Protein AF-A0A1F6D1Q0-F1 (afdb_monomer)

Mean predicted aligned error: 6.75 Å

Organism: NCBI:txid1798489

Radius of gyration: 17.3 Å; Cα contacts (8 Å, |Δi|>4): 153; chains: 1; bounding box: 40×42×52 Å

Sequence (134 aa):
MGRRIQLGALPPLPPEEEAGYQKGLATEDIFFEAAGRINRGHQKPLYLTWIDRASPIQDYFGGIDAVAHTDAGRLYIQIKSSEGESQKFLRKLRQGMYGNRPFLIITIHEGVDVEDVIDALLDGLDRLYRMVSQ

Secondary structure (DSSP, 8-state):
-PPP---PPPPPPPHHHHHHHHHHHHHHHHHHHHHHHHHHSTT--TTEEEEEEPPHHHHHHH---EEEEETTEEEEEEEESSHHHHHHHHHHHHTTTTTT--EEEEE--TT--HHHHHHHHHHHHHHHHHHH--

Nearest PDB structures (foldseek):
  4ceh-assembly1_A  TM=3.758E-01  e=4.575E-01  Bacillus subtilis subsp. subtilis str. 168
  8j7u-assembly1_A  TM=2.745E-01  e=5.191E+00  Homo sapiens
  8t4c-assembly2_B  TM=3.008E-01  e=9.373E+00  Campylobacter jejuni subsp. jejuni 81-176

Structure (mmCIF, N/CA/C/O backbone):
data_AF-A0A1F6D1Q0-F1
#
_entry.id   AF-A0A1F6D1Q0-F1
#
loop_
_atom_site.group_PDB
_atom_site.id
_atom_site.type_symbol
_atom_site.label_atom_id
_atom_site.label_alt_id
_atom_site.label_comp_id
_atom_site.label_asym_id
_atom_site.label_entity_id
_atom_site.label_seq_id
_atom_site.pdbx_PDB_ins_code
_atom_site.Cartn_x
_atom_site.Cartn_y
_atom_site.Cartn_z
_atom_site.o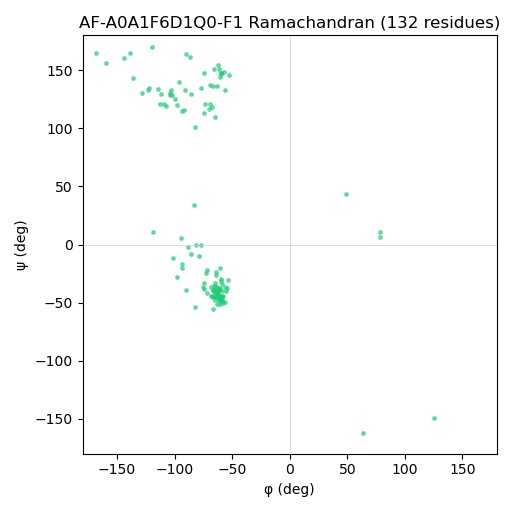ccupancy
_atom_site.B_iso_or_equiv
_atom_site.auth_seq_id
_atom_site.auth_comp_id
_atom_site.auth_asym_id
_atom_site.auth_atom_id
_atom_site.pdbx_PDB_model_num
ATOM 1 N N . MET A 1 1 ? -24.881 -26.234 -33.931 1.00 44.50 1 MET A N 1
ATOM 2 C CA . MET A 1 1 ? -23.453 -25.918 -34.166 1.00 44.50 1 MET A CA 1
ATOM 3 C C . MET A 1 1 ? -23.184 -24.503 -33.668 1.00 44.50 1 MET A C 1
ATOM 5 O O . MET A 1 1 ? -23.647 -23.561 -34.295 1.00 44.50 1 MET A O 1
ATOM 9 N N . GLY A 1 2 ? -22.536 -24.347 -32.510 1.00 46.69 2 GLY A N 1
ATOM 10 C CA . GLY A 1 2 ? -22.184 -23.030 -31.962 1.00 46.69 2 GLY A CA 1
ATOM 11 C C . GLY A 1 2 ? -20.855 -22.539 -32.537 1.00 46.69 2 GLY A C 1
ATOM 12 O O . GLY A 1 2 ? -19.881 -23.289 -32.540 1.00 46.69 2 GLY A O 1
ATOM 13 N N . ARG A 1 3 ? -20.808 -21.304 -33.049 1.00 44.03 3 ARG A N 1
ATOM 14 C CA . ARG A 1 3 ? -19.559 -20.669 -33.497 1.00 44.03 3 ARG A CA 1
ATOM 15 C C . ARG A 1 3 ? -18.701 -20.343 -32.270 1.00 44.03 3 ARG A C 1
ATOM 17 O O . ARG A 1 3 ? -19.105 -19.535 -31.441 1.00 44.03 3 ARG A O 1
ATOM 24 N N . ARG A 1 4 ? -17.522 -20.963 -32.160 1.00 47.75 4 ARG A N 1
ATOM 25 C CA . ARG A 1 4 ? -16.458 -20.520 -31.245 1.00 47.75 4 ARG A CA 1
ATOM 26 C C . ARG A 1 4 ? -15.933 -19.174 -31.750 1.00 47.75 4 ARG A C 1
ATOM 28 O O . ARG A 1 4 ? -15.424 -19.110 -32.864 1.00 47.75 4 ARG A O 1
ATOM 35 N N . ILE A 1 5 ? -16.058 -18.120 -30.946 1.00 52.69 5 ILE A N 1
ATOM 36 C CA . ILE A 1 5 ? -15.315 -16.875 -31.164 1.00 52.69 5 ILE A CA 1
ATOM 37 C C . ILE A 1 5 ? -13.876 -17.158 -30.737 1.00 52.69 5 ILE A C 1
ATOM 39 O O . ILE A 1 5 ? -13.611 -17.448 -29.572 1.00 52.69 5 ILE A O 1
ATOM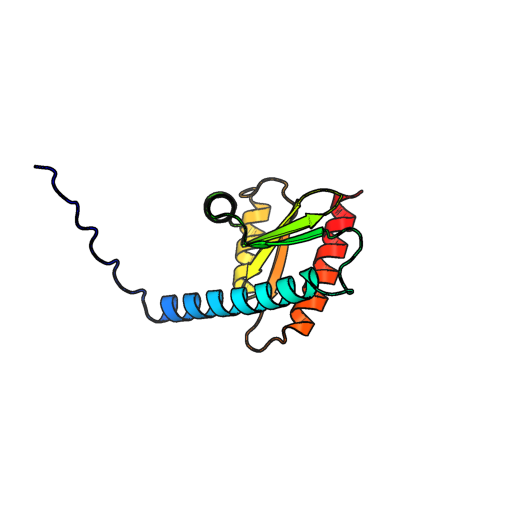 43 N N . GLN A 1 6 ? -12.964 -17.147 -31.702 1.00 51.81 6 GLN A N 1
ATOM 44 C CA . GLN A 1 6 ? -11.533 -17.249 -31.461 1.00 51.81 6 GLN A CA 1
ATOM 45 C C . GLN A 1 6 ? -11.058 -15.840 -31.095 1.00 51.81 6 GLN A C 1
ATOM 47 O O . GLN A 1 6 ? -10.968 -14.972 -31.960 1.00 51.81 6 GLN A O 1
ATOM 52 N N . LEU A 1 7 ? -10.859 -15.577 -29.801 1.00 51.88 7 LEU A N 1
ATOM 53 C CA . LEU A 1 7 ? -10.228 -14.338 -29.350 1.00 51.88 7 LEU A CA 1
ATOM 54 C C . LEU A 1 7 ? -8.782 -14.366 -29.861 1.00 51.88 7 LEU A C 1
ATOM 56 O O . LEU A 1 7 ? -7.998 -15.219 -29.445 1.00 51.88 7 LEU A O 1
ATOM 60 N N . GLY A 1 8 ? -8.466 -13.509 -30.834 1.00 54.50 8 GLY A N 1
ATOM 61 C CA . GLY A 1 8 ? -7.101 -13.342 -31.328 1.00 54.50 8 GLY A CA 1
ATOM 62 C C . GLY A 1 8 ? -6.179 -12.887 -30.198 1.00 54.50 8 GLY A C 1
ATOM 63 O O . GLY A 1 8 ? -6.619 -12.181 -29.290 1.00 54.50 8 GLY A O 1
ATOM 64 N N . ALA A 1 9 ? -4.915 -13.309 -30.240 1.00 63.03 9 ALA A N 1
ATOM 65 C CA . ALA A 1 9 ? -3.907 -12.815 -29.310 1.00 63.03 9 ALA A CA 1
ATOM 66 C C . ALA A 1 9 ? -3.830 -11.283 -29.410 1.00 63.03 9 ALA A C 1
ATOM 68 O O . ALA A 1 9 ? -3.809 -10.735 -30.516 1.00 63.03 9 ALA A O 1
ATOM 69 N N . LEU A 1 10 ? -3.822 -10.601 -28.263 1.00 66.56 10 LEU A N 1
ATOM 70 C CA . LEU A 1 10 ? -3.571 -9.163 -28.228 1.00 66.56 10 LEU A CA 1
ATOM 71 C C . LEU A 1 10 ? -2.167 -8.885 -28.797 1.00 66.56 10 LEU A C 1
ATOM 73 O O . LEU A 1 10 ? -1.265 -9.705 -28.593 1.00 66.56 10 LEU A O 1
ATOM 77 N N . PRO A 1 11 ? -1.971 -7.771 -29.525 1.00 72.88 11 PRO A N 1
ATOM 78 C CA . PRO A 1 11 ? -0.642 -7.383 -29.979 1.00 72.88 11 PRO A CA 1
ATOM 79 C C . PRO A 1 11 ? 0.289 -7.167 -28.771 1.00 72.88 11 PRO A C 1
ATOM 81 O O . PRO A 1 11 ? -0.190 -6.750 -27.711 1.00 72.88 11 PRO A O 1
ATOM 84 N N . PRO A 1 12 ? 1.599 -7.447 -28.907 1.00 75.06 12 PRO A N 1
ATOM 85 C CA . PRO A 1 12 ? 2.565 -7.145 -27.858 1.00 75.06 12 PRO A CA 1
ATOM 86 C C . PRO A 1 12 ? 2.605 -5.637 -27.591 1.00 75.06 12 PRO A C 1
ATOM 88 O O . PRO A 1 12 ? 2.345 -4.829 -28.488 1.00 75.06 12 PRO A O 1
ATOM 91 N N . LEU A 1 13 ? 2.932 -5.269 -26.354 1.00 72.69 13 LEU A N 1
ATOM 92 C CA . LEU A 1 13 ? 3.134 -3.873 -25.982 1.00 72.69 13 LEU A CA 1
ATOM 93 C C . LEU A 1 13 ? 4.373 -3.304 -26.702 1.00 72.69 13 LEU A C 1
ATOM 95 O O . LEU A 1 13 ? 5.311 -4.050 -26.991 1.00 72.69 13 LEU A O 1
ATOM 99 N N . PRO A 1 14 ? 4.407 -1.991 -26.990 1.00 82.69 14 PRO A N 1
ATOM 100 C CA . PRO A 1 14 ? 5.639 -1.306 -27.366 1.00 82.69 14 PRO A CA 1
ATOM 101 C C . PRO A 1 14 ? 6.755 -1.564 -26.335 1.00 82.69 14 PRO A C 1
ATOM 103 O O . PRO A 1 14 ? 6.454 -1.638 -25.142 1.00 82.69 14 PRO A O 1
ATOM 106 N N . PRO A 1 15 ? 8.037 -1.653 -26.737 1.00 73.62 15 PRO A N 1
ATOM 107 C CA . PRO A 1 15 ? 9.137 -1.973 -25.821 1.00 73.62 15 PRO A CA 1
ATOM 108 C C . PRO A 1 15 ? 9.227 -1.056 -24.592 1.00 73.62 15 PRO A C 1
ATOM 110 O O . PRO A 1 15 ? 9.517 -1.522 -23.491 1.00 73.62 15 PRO A O 1
ATOM 113 N N . GLU A 1 16 ? 8.951 0.243 -24.747 1.00 73.56 16 GLU A N 1
ATOM 114 C CA . GLU A 1 16 ? 8.898 1.186 -23.625 1.00 73.56 16 GLU A CA 1
ATOM 115 C C . GLU A 1 16 ? 7.748 0.912 -22.641 1.00 73.56 16 GLU A C 1
ATOM 117 O O . GLU A 1 16 ? 7.913 1.080 -21.431 1.00 73.56 16 GLU A O 1
ATOM 122 N N . GLU A 1 17 ? 6.597 0.461 -23.141 1.00 75.38 17 GLU A N 1
ATOM 123 C CA . GLU A 1 17 ? 5.441 0.096 -22.319 1.00 75.38 17 GLU A CA 1
ATOM 124 C C . GLU A 1 17 ? 5.667 -1.253 -21.636 1.00 75.38 17 GLU A C 1
ATOM 126 O O . GLU A 1 17 ? 5.317 -1.418 -20.469 1.00 75.38 17 GLU A O 1
ATOM 131 N N . GLU A 1 18 ? 6.321 -2.190 -22.321 1.00 77.38 18 GLU A N 1
ATOM 132 C CA . GLU A 1 18 ? 6.716 -3.477 -21.758 1.00 77.38 18 GLU A CA 1
ATOM 133 C C . GLU A 1 18 ? 7.737 -3.300 -20.626 1.00 77.38 18 GLU A C 1
ATOM 135 O O . GLU A 1 18 ? 7.559 -3.866 -19.549 1.00 77.38 18 GLU A O 1
ATOM 140 N N . ALA A 1 19 ? 8.749 -2.444 -20.801 1.00 75.69 19 ALA A N 1
ATOM 141 C CA . ALA A 1 19 ? 9.711 -2.126 -19.744 1.00 75.69 19 ALA A CA 1
ATOM 142 C C . ALA A 1 19 ? 9.041 -1.467 -18.524 1.00 75.69 19 ALA A C 1
ATOM 144 O O . ALA A 1 19 ? 9.332 -1.827 -17.381 1.00 75.69 19 ALA A O 1
ATOM 145 N N . GLY A 1 20 ? 8.114 -0.530 -18.755 1.00 74.94 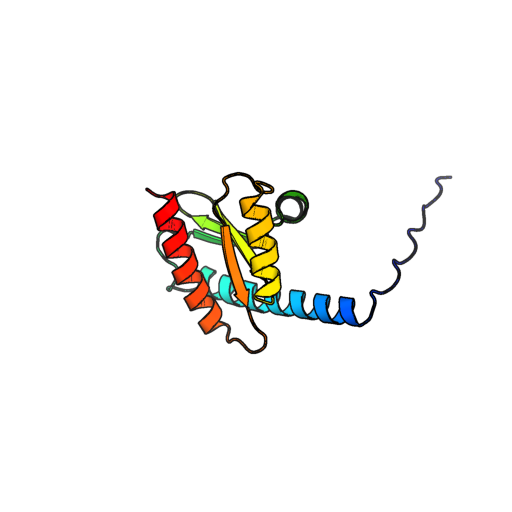20 GLY A N 1
ATOM 146 C CA . GLY A 1 20 ? 7.322 0.086 -17.688 1.00 74.94 20 GLY A CA 1
ATOM 147 C C . GLY A 1 20 ? 6.434 -0.924 -16.956 1.00 74.94 20 GLY A C 1
ATOM 148 O O . GLY A 1 20 ? 6.359 -0.906 -15.728 1.00 74.94 20 GLY A O 1
ATOM 149 N N . TYR A 1 21 ? 5.813 -1.843 -17.696 1.00 76.69 21 TYR A N 1
ATOM 150 C CA . TYR A 1 21 ? 4.976 -2.905 -17.145 1.00 76.69 21 TYR A CA 1
ATOM 151 C C . TYR A 1 21 ? 5.777 -3.884 -16.278 1.00 76.69 21 TYR A C 1
ATOM 153 O O . TYR A 1 21 ? 5.394 -4.146 -15.139 1.00 76.69 21 TYR A O 1
ATOM 161 N N . GLN A 1 22 ? 6.924 -4.364 -16.769 1.00 81.31 22 GLN A N 1
ATOM 162 C CA . GLN A 1 22 ? 7.807 -5.253 -16.006 1.00 81.31 22 GLN A CA 1
ATOM 163 C C . GLN A 1 22 ? 8.329 -4.579 -14.733 1.00 81.31 22 GLN A C 1
ATOM 165 O O . GLN A 1 22 ? 8.381 -5.202 -13.673 1.00 81.31 22 GLN A O 1
ATOM 170 N N . LYS A 1 23 ? 8.651 -3.282 -14.809 1.00 82.06 23 LYS A N 1
ATOM 171 C CA . LYS A 1 23 ? 9.027 -2.496 -13.631 1.00 82.06 23 LYS A CA 1
ATOM 172 C C . LYS A 1 23 ? 7.894 -2.429 -12.606 1.00 82.06 23 LYS A C 1
ATOM 174 O O . LYS A 1 23 ? 8.147 -2.617 -11.421 1.00 82.06 23 LYS A O 1
ATOM 179 N N . GLY A 1 24 ? 6.659 -2.199 -13.054 1.00 82.75 24 GLY A N 1
ATOM 180 C CA . GLY A 1 24 ? 5.477 -2.200 -12.189 1.00 82.75 24 GLY A CA 1
ATOM 181 C C . GLY A 1 24 ? 5.279 -3.531 -11.461 1.00 82.75 24 GLY A C 1
ATOM 182 O O . GLY A 1 24 ? 5.085 -3.532 -10.248 1.00 82.75 24 GLY A O 1
ATOM 183 N N . LEU A 1 25 ? 5.414 -4.655 -12.173 1.00 86.19 25 LEU A N 1
ATOM 184 C CA . LEU A 1 25 ? 5.326 -5.990 -11.572 1.00 86.19 25 LEU A CA 1
ATOM 185 C C . LEU A 1 25 ? 6.400 -6.214 -10.502 1.00 86.19 25 LEU A C 1
ATOM 187 O O . LEU A 1 25 ? 6.071 -6.608 -9.388 1.00 86.19 25 LEU A O 1
ATOM 191 N N . ALA A 1 26 ? 7.661 -5.889 -10.797 1.00 88.44 26 ALA A N 1
ATOM 192 C CA . ALA A 1 26 ? 8.749 -6.029 -9.828 1.00 88.44 26 ALA A CA 1
ATOM 193 C C . ALA A 1 26 ? 8.536 -5.155 -8.575 1.00 88.44 26 ALA A C 1
ATOM 195 O O . ALA A 1 26 ? 8.807 -5.585 -7.455 1.00 88.44 26 ALA A O 1
ATOM 196 N N . THR A 1 27 ? 8.016 -3.935 -8.749 1.00 92.19 27 THR A N 1
ATOM 197 C CA . THR A 1 27 ? 7.633 -3.045 -7.642 1.00 92.19 27 THR A CA 1
ATOM 198 C C . THR A 1 27 ? 6.525 -3.663 -6.778 1.00 92.19 27 THR A C 1
ATOM 200 O O . THR A 1 27 ? 6.623 -3.628 -5.550 1.00 92.19 27 THR A O 1
ATOM 203 N N . GLU A 1 28 ? 5.490 -4.247 -7.385 1.00 92.38 28 GLU A N 1
ATOM 204 C CA . GLU A 1 28 ? 4.421 -4.930 -6.644 1.00 92.38 28 GLU A CA 1
ATOM 205 C C . GLU A 1 28 ? 4.926 -6.181 -5.914 1.00 92.38 28 GLU A C 1
ATOM 207 O O . GLU A 1 28 ? 4.537 -6.410 -4.769 1.00 92.38 28 GLU A O 1
ATOM 212 N N . ASP A 1 29 ? 5.813 -6.962 -6.527 1.00 94.38 29 ASP A N 1
ATOM 213 C CA . ASP A 1 29 ? 6.373 -8.170 -5.914 1.00 94.38 29 ASP A CA 1
ATOM 214 C C . ASP A 1 29 ? 7.154 -7.845 -4.632 1.00 94.38 29 ASP A C 1
ATOM 216 O O . ASP A 1 29 ? 6.909 -8.464 -3.593 1.00 94.38 29 ASP A O 1
ATOM 220 N N . ILE A 1 30 ? 8.016 -6.820 -4.664 1.00 95.25 30 ILE A N 1
ATOM 221 C CA . ILE A 1 30 ? 8.753 -6.348 -3.476 1.00 95.25 30 ILE A CA 1
ATOM 222 C C . ILE A 1 30 ? 7.776 -5.899 -2.382 1.00 95.25 30 ILE A C 1
ATOM 224 O O . ILE A 1 30 ? 7.936 -6.250 -1.209 1.00 95.25 30 ILE A O 1
ATOM 228 N N . PHE A 1 31 ? 6.730 -5.154 -2.753 1.00 96.94 31 PHE A N 1
ATOM 229 C CA . PHE A 1 31 ? 5.706 -4.725 -1.803 1.00 96.94 31 PHE A CA 1
ATOM 230 C C . PHE A 1 31 ? 5.003 -5.916 -1.140 1.00 96.94 31 PHE A C 1
ATOM 232 O O . PHE A 1 31 ? 4.845 -5.948 0.082 1.00 96.94 31 PHE A O 1
ATOM 239 N N . PHE A 1 32 ? 4.559 -6.902 -1.923 1.00 96.75 32 PHE A N 1
ATOM 240 C CA . PHE A 1 32 ? 3.837 -8.051 -1.378 1.00 96.75 32 PHE A CA 1
ATOM 241 C C . PHE A 1 32 ? 4.747 -9.007 -0.607 1.00 96.75 32 PHE A C 1
ATOM 243 O O . PHE A 1 32 ? 4.275 -9.679 0.317 1.00 96.75 32 PHE A O 1
ATOM 250 N N . GLU A 1 33 ? 6.047 -9.023 -0.896 1.00 96.44 33 GLU A N 1
ATOM 251 C CA . GLU A 1 33 ? 7.028 -9.667 -0.031 1.00 96.44 33 GLU A CA 1
ATOM 252 C C . GLU A 1 33 ? 7.086 -8.984 1.345 1.00 96.44 33 GLU A C 1
ATOM 254 O O . GLU A 1 33 ? 6.918 -9.664 2.366 1.00 96.44 33 GLU A O 1
ATOM 259 N N . ALA A 1 34 ? 7.239 -7.654 1.383 1.00 96.38 34 ALA A N 1
ATOM 260 C CA . ALA A 1 34 ? 7.232 -6.859 2.615 1.00 96.38 34 ALA A CA 1
ATOM 261 C C . ALA A 1 34 ? 5.938 -7.070 3.421 1.00 96.38 34 ALA A C 1
ATOM 263 O O . ALA A 1 34 ? 5.974 -7.422 4.604 1.00 96.38 34 ALA A O 1
ATOM 264 N N . ALA A 1 35 ? 4.779 -6.962 2.766 1.00 96.75 35 ALA A N 1
ATOM 265 C CA . ALA A 1 35 ? 3.474 -7.211 3.376 1.00 96.75 35 ALA A CA 1
ATOM 266 C C . ALA A 1 35 ? 3.363 -8.644 3.928 1.00 96.75 35 ALA A C 1
ATOM 268 O O . ALA A 1 35 ? 2.851 -8.865 5.028 1.00 96.75 35 ALA A O 1
ATOM 269 N N . GLY A 1 36 ? 3.894 -9.631 3.201 1.00 97.00 36 GLY A N 1
ATOM 270 C CA . GLY A 1 36 ? 3.965 -11.020 3.641 1.00 97.00 36 GLY A CA 1
ATOM 271 C C . GLY A 1 36 ? 4.821 -11.213 4.896 1.00 97.00 36 GLY A C 1
ATOM 272 O O . GLY A 1 36 ? 4.435 -11.987 5.778 1.00 97.00 36 GLY A O 1
ATOM 273 N N . ARG A 1 37 ? 5.957 -10.510 5.006 1.00 96.12 37 ARG A N 1
ATOM 274 C CA . ARG A 1 37 ? 6.804 -10.515 6.212 1.00 96.12 37 ARG A CA 1
ATOM 275 C C . ARG A 1 37 ? 6.080 -9.873 7.398 1.00 96.12 37 ARG A C 1
ATOM 277 O O . ARG A 1 37 ? 6.030 -10.496 8.455 1.00 96.12 37 ARG A O 1
ATOM 284 N N . ILE A 1 38 ? 5.419 -8.727 7.209 1.00 95.94 38 ILE A N 1
ATOM 285 C CA . ILE A 1 38 ? 4.600 -8.072 8.249 1.00 95.94 38 ILE A CA 1
ATOM 286 C C . ILE A 1 38 ? 3.474 -8.993 8.732 1.00 95.94 38 ILE A C 1
ATOM 288 O O . ILE A 1 38 ? 3.293 -9.175 9.933 1.00 95.94 38 ILE A O 1
ATOM 292 N N . ASN A 1 39 ? 2.737 -9.620 7.810 1.00 95.81 39 ASN A N 1
ATOM 293 C CA . ASN A 1 39 ? 1.612 -10.496 8.146 1.00 95.81 39 ASN A CA 1
ATOM 294 C C . ASN A 1 39 ? 2.016 -11.679 9.040 1.00 95.81 39 ASN A C 1
ATOM 296 O O . ASN A 1 39 ? 1.220 -12.107 9.879 1.00 95.81 39 ASN A O 1
ATOM 300 N N . ARG A 1 40 ? 3.234 -12.208 8.853 1.00 94.38 40 ARG A N 1
ATOM 301 C CA . ARG A 1 40 ? 3.779 -13.350 9.608 1.00 94.38 40 ARG A CA 1
ATOM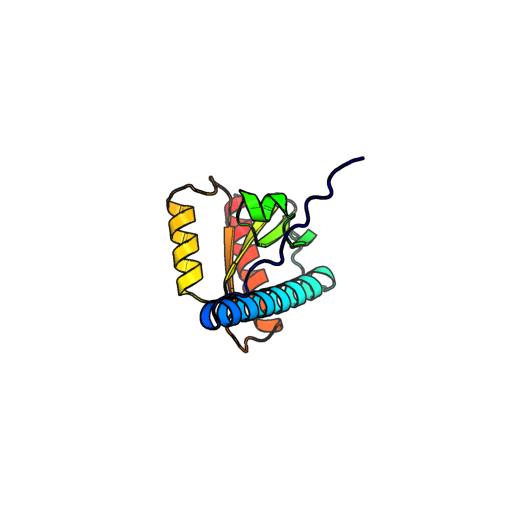 302 C C . ARG A 1 40 ? 4.615 -12.943 10.827 1.00 94.38 40 ARG A C 1
ATOM 304 O O . ARG A 1 40 ? 4.855 -13.784 11.687 1.00 94.38 40 ARG A O 1
ATOM 311 N N . GLY A 1 41 ? 5.105 -11.708 10.870 1.00 85.81 41 GLY A N 1
ATOM 312 C CA . GLY A 1 41 ? 6.082 -11.237 11.847 1.00 85.81 41 GLY A CA 1
ATOM 313 C C . GLY A 1 41 ? 5.473 -10.649 13.121 1.00 85.81 41 GLY A C 1
ATOM 314 O O . GLY A 1 41 ? 4.306 -10.267 13.177 1.00 85.81 41 GLY A O 1
ATOM 315 N N . HIS A 1 42 ? 6.308 -10.522 14.156 1.00 67.31 42 HIS A N 1
ATOM 316 C CA . HIS A 1 42 ? 5.947 -9.883 15.429 1.00 67.31 42 HIS A CA 1
ATOM 317 C C . HIS A 1 42 ? 5.963 -8.345 15.378 1.00 67.31 42 HIS A C 1
ATOM 319 O O . HIS A 1 42 ? 5.495 -7.705 16.313 1.00 67.31 42 HIS A O 1
ATOM 325 N N . GLN A 1 43 ? 6.484 -7.747 14.301 1.00 74.38 43 GLN A N 1
ATOM 326 C CA . GLN A 1 43 ? 6.550 -6.291 14.108 1.00 74.38 43 GLN A CA 1
ATOM 327 C C . GLN A 1 43 ? 5.205 -5.665 13.705 1.00 74.38 43 GLN A C 1
ATOM 329 O O . GLN A 1 43 ? 5.117 -4.453 13.526 1.00 74.38 43 GLN A O 1
ATOM 334 N N . LYS A 1 44 ? 4.147 -6.470 13.558 1.00 89.06 44 LYS A N 1
ATOM 335 C CA . LYS A 1 44 ? 2.819 -5.991 13.182 1.00 89.06 44 LYS A CA 1
ATOM 336 C C . LYS A 1 44 ? 2.193 -5.167 14.323 1.00 89.06 44 LYS A C 1
ATOM 338 O O . LYS A 1 44 ? 2.002 -5.713 15.413 1.00 89.06 44 LYS A O 1
ATOM 343 N N . PRO A 1 45 ? 1.835 -3.890 14.094 1.00 92.75 45 PRO A N 1
ATOM 344 C CA . PRO A 1 45 ? 1.127 -3.082 15.082 1.00 92.75 45 PRO A CA 1
ATOM 345 C C . PRO A 1 45 ? -0.189 -3.734 15.517 1.00 92.75 45 PRO A C 1
ATOM 347 O O . PRO A 1 45 ? -0.851 -4.382 14.710 1.00 92.75 45 PRO A O 1
ATOM 350 N N . LEU A 1 46 ? -0.608 -3.518 16.769 1.00 93.75 46 LEU A N 1
ATOM 351 C CA . LEU A 1 46 ? -1.815 -4.153 17.326 1.00 93.75 46 LEU A CA 1
ATOM 352 C C . LEU A 1 46 ? -3.099 -3.813 16.557 1.00 93.75 46 LEU A C 1
ATOM 354 O O . LEU A 1 46 ? -3.996 -4.647 16.485 1.00 93.75 46 LEU A O 1
ATOM 358 N N . TYR A 1 47 ? -3.173 -2.615 15.973 1.00 95.00 47 TYR A N 1
ATOM 359 C CA . TYR A 1 47 ? -4.322 -2.194 15.171 1.00 95.00 47 TYR A CA 1
ATOM 360 C C . TYR A 1 47 ? -4.385 -2.917 13.816 1.00 95.00 47 TYR A C 1
ATOM 362 O O . TYR A 1 47 ? -5.445 -2.981 13.200 1.00 95.00 47 TYR A O 1
ATOM 370 N N . LEU A 1 48 ? -3.261 -3.445 13.316 1.00 96.25 48 LEU A N 1
ATOM 371 C CA . LEU A 1 48 ? -3.148 -4.024 11.982 1.00 96.25 48 LEU A CA 1
ATOM 372 C C . LEU A 1 48 ? -3.397 -5.535 12.036 1.00 96.25 48 LEU A C 1
ATOM 374 O O . LEU A 1 48 ? -2.616 -6.305 12.594 1.00 96.25 48 LEU A O 1
ATOM 378 N N . THR A 1 49 ? -4.473 -5.987 11.396 1.00 95.25 49 THR A N 1
ATOM 379 C CA . THR A 1 49 ? -4.823 -7.411 11.342 1.00 95.25 49 THR A CA 1
ATOM 380 C C . THR A 1 49 ? -4.030 -8.125 10.250 1.00 95.25 49 THR A C 1
ATOM 382 O O . THR A 1 49 ? -3.373 -9.128 10.537 1.00 95.25 49 THR A O 1
ATOM 385 N N . TRP A 1 50 ? -4.068 -7.623 9.012 1.00 96.25 50 TRP A N 1
ATOM 386 C CA . TRP A 1 50 ? -3.333 -8.167 7.861 1.00 96.25 50 TRP A CA 1
ATOM 387 C C . TRP A 1 50 ? -3.372 -7.202 6.663 1.00 96.25 50 TRP A C 1
ATOM 389 O O . TRP A 1 50 ? -4.193 -6.283 6.632 1.00 96.25 50 TRP A O 1
ATOM 399 N N . ILE A 1 51 ? -2.493 -7.423 5.684 1.00 97.19 51 ILE A N 1
ATOM 400 C CA . ILE A 1 51 ? -2.416 -6.688 4.412 1.00 97.19 51 ILE A CA 1
ATOM 401 C C . ILE A 1 51 ? -2.570 -7.669 3.246 1.00 97.19 51 ILE A C 1
ATOM 403 O O . ILE A 1 51 ? -1.911 -8.713 3.242 1.00 97.19 51 ILE A O 1
ATOM 407 N N . ASP A 1 52 ? -3.380 -7.333 2.243 1.00 96.12 52 ASP A N 1
ATOM 408 C CA . ASP A 1 52 ? -3.574 -8.146 1.041 1.00 96.12 52 ASP A CA 1
ATOM 409 C C . ASP A 1 52 ? -3.651 -7.368 -0.260 1.00 96.12 52 ASP A C 1
ATOM 411 O O . ASP A 1 52 ? -3.816 -6.150 -0.288 1.00 96.12 52 ASP A O 1
ATOM 415 N N . ARG A 1 53 ? -3.510 -8.110 -1.363 1.00 95.81 53 ARG A N 1
ATOM 416 C CA . ARG A 1 53 ? -3.752 -7.582 -2.701 1.00 95.81 53 ARG A CA 1
ATOM 417 C C . ARG A 1 53 ? -5.237 -7.268 -2.832 1.00 95.81 53 ARG A C 1
ATOM 419 O O . ARG A 1 53 ? -6.085 -8.067 -2.434 1.00 95.81 53 ARG A O 1
ATOM 426 N N . ALA A 1 54 ? -5.548 -6.119 -3.418 1.00 92.12 54 ALA A N 1
ATOM 427 C CA . ALA A 1 54 ? -6.926 -5.755 -3.686 1.00 92.12 54 ALA A CA 1
ATOM 428 C C . ALA A 1 54 ? -7.599 -6.792 -4.601 1.00 92.12 54 ALA A C 1
ATOM 430 O O . ALA A 1 54 ? -6.976 -7.379 -5.489 1.00 92.12 54 ALA A O 1
ATOM 431 N N . SER A 1 55 ? -8.899 -7.014 -4.402 1.00 87.62 55 SER A N 1
ATOM 432 C CA . SER A 1 55 ? -9.664 -7.859 -5.323 1.00 87.62 55 SER A CA 1
ATOM 433 C C . SER A 1 55 ? -9.688 -7.248 -6.734 1.00 87.62 55 SER A C 1
ATOM 435 O O . SER A 1 55 ? -9.665 -6.021 -6.858 1.00 87.62 55 SER A O 1
ATOM 437 N N . PRO A 1 56 ? -9.858 -8.052 -7.804 1.00 85.25 56 PRO A N 1
ATOM 438 C CA . PRO A 1 56 ? -9.912 -7.532 -9.175 1.00 85.25 56 PRO A CA 1
ATOM 439 C C . PRO A 1 56 ? -10.957 -6.426 -9.386 1.00 85.25 56 PRO A C 1
ATOM 441 O O . PRO A 1 56 ? -10.776 -5.538 -10.208 1.00 85.25 56 PRO A O 1
ATOM 444 N N . ILE A 1 57 ? -12.058 -6.455 -8.627 1.00 81.06 57 ILE A N 1
ATOM 445 C CA . ILE A 1 57 ? -13.103 -5.422 -8.675 1.00 81.06 57 ILE A CA 1
ATOM 446 C C . ILE A 1 57 ? -12.608 -4.116 -8.035 1.00 81.06 57 ILE A C 1
ATOM 448 O O . ILE A 1 57 ? -12.875 -3.033 -8.554 1.00 81.06 57 ILE A O 1
ATOM 452 N N . GLN A 1 58 ? -11.900 -4.203 -6.906 1.00 81.50 58 GLN A N 1
ATOM 453 C CA . GLN A 1 58 ? -11.328 -3.037 -6.229 1.00 81.50 58 GLN A CA 1
ATOM 454 C C . GLN A 1 58 ? -10.197 -2.406 -7.035 1.00 81.50 58 GLN A C 1
ATOM 456 O O . GLN A 1 58 ? -10.105 -1.184 -7.062 1.00 81.50 58 GLN A O 1
ATOM 461 N N . ASP A 1 59 ? -9.394 -3.215 -7.715 1.00 81.12 59 ASP A N 1
ATOM 462 C CA . ASP A 1 59 ? -8.380 -2.728 -8.644 1.00 81.12 59 ASP A CA 1
ATOM 463 C C . ASP A 1 59 ? -9.044 -2.050 -9.858 1.00 81.12 59 ASP A C 1
ATOM 465 O O . ASP A 1 59 ? -8.897 -0.848 -10.071 1.00 81.12 59 ASP A O 1
ATOM 469 N N . TYR A 1 60 ? -9.933 -2.755 -10.565 1.00 74.62 60 TYR A N 1
ATOM 470 C CA . TYR A 1 60 ? -10.547 -2.238 -11.792 1.00 74.62 60 TYR A CA 1
ATOM 471 C C . TYR A 1 60 ? -11.370 -0.953 -11.592 1.00 74.62 60 TYR A C 1
ATOM 473 O O . TYR A 1 60 ? -11.270 -0.017 -12.386 1.00 74.62 60 TYR A O 1
ATOM 481 N N . PHE A 1 61 ? -12.196 -0.884 -10.542 1.00 72.38 61 PHE A N 1
ATOM 482 C CA . PHE A 1 61 ? -13.069 0.276 -10.300 1.00 72.38 61 PHE A CA 1
ATOM 483 C C . PHE A 1 61 ? -12.504 1.272 -9.294 1.00 72.38 61 PHE A C 1
ATOM 485 O O . PHE A 1 61 ? -12.868 2.447 -9.306 1.00 72.38 61 PHE A O 1
ATOM 492 N N . GLY A 1 62 ? -11.684 0.795 -8.363 1.00 70.25 62 GLY A N 1
ATOM 493 C CA . GLY A 1 62 ? -11.149 1.597 -7.273 1.00 70.25 62 GLY A CA 1
ATOM 494 C C . GLY A 1 62 ? -9.714 2.036 -7.500 1.00 70.25 62 GLY A C 1
ATOM 495 O O . GLY A 1 62 ? -9.273 2.906 -6.756 1.00 70.25 62 GLY A O 1
ATOM 496 N N . GLY A 1 63 ? -9.017 1.477 -8.495 1.00 82.94 63 GLY A N 1
ATOM 497 C CA . GLY A 1 63 ? -7.594 1.692 -8.724 1.00 82.94 63 GLY A CA 1
ATOM 498 C C . GLY A 1 63 ? -6.793 1.508 -7.446 1.00 82.94 63 GLY A C 1
ATOM 499 O O . GLY A 1 63 ? -6.003 2.395 -7.160 1.00 82.94 63 GLY A O 1
ATOM 500 N N . ILE A 1 64 ? -7.108 0.465 -6.666 1.00 90.50 64 ILE A N 1
ATOM 501 C CA . ILE A 1 64 ? -6.489 0.107 -5.383 1.00 90.50 64 ILE A CA 1
ATOM 502 C C . ILE A 1 64 ? -5.569 -1.084 -5.640 1.00 90.50 64 ILE A C 1
ATOM 504 O O . ILE A 1 64 ? -6.050 -2.097 -6.143 1.00 90.50 64 ILE A O 1
ATOM 508 N N . ASP A 1 65 ? -4.311 -1.006 -5.211 1.00 94.25 65 ASP A N 1
ATOM 509 C CA . ASP A 1 65 ? -3.359 -2.110 -5.397 1.00 94.25 65 ASP A CA 1
ATOM 510 C C . ASP A 1 65 ? -3.382 -3.081 -4.199 1.00 94.25 65 ASP A C 1
ATOM 512 O O . ASP A 1 65 ? -3.358 -4.306 -4.361 1.00 94.25 65 ASP A O 1
ATOM 516 N N . ALA A 1 66 ? -3.497 -2.546 -2.977 1.00 96.88 66 ALA A N 1
ATOM 517 C CA . ALA A 1 66 ? -3.537 -3.328 -1.742 1.00 96.88 66 ALA A CA 1
ATOM 518 C C . ALA A 1 66 ? -4.479 -2.735 -0.682 1.00 96.88 66 ALA A C 1
ATOM 520 O O . ALA A 1 66 ? -4.851 -1.558 -0.720 1.00 96.88 66 ALA A O 1
ATOM 521 N N . VAL A 1 67 ? -4.876 -3.562 0.286 1.00 96.69 67 VAL A N 1
ATOM 522 C CA . VAL A 1 67 ? -5.730 -3.173 1.412 1.00 96.69 67 VAL A CA 1
ATOM 523 C C . VAL A 1 67 ? -5.079 -3.615 2.719 1.00 96.69 67 VAL A C 1
ATOM 525 O O . VAL A 1 67 ? -4.683 -4.764 2.877 1.00 96.69 67 VAL A O 1
ATOM 528 N N . ALA A 1 68 ? -4.983 -2.696 3.677 1.00 97.06 68 ALA A N 1
ATOM 529 C CA . ALA A 1 68 ? -4.636 -3.008 5.057 1.00 97.06 68 ALA A CA 1
ATOM 530 C C . ALA A 1 68 ? -5.919 -3.063 5.894 1.00 97.06 68 ALA A C 1
ATOM 532 O O . ALA A 1 68 ? -6.714 -2.119 5.910 1.00 97.06 68 ALA A O 1
ATOM 533 N N . HIS A 1 69 ? -6.131 -4.181 6.584 1.00 96.12 69 HIS A N 1
ATOM 534 C CA . HIS A 1 69 ? -7.300 -4.407 7.430 1.00 96.12 69 HIS A CA 1
ATOM 535 C C . HIS A 1 69 ? -6.933 -4.106 8.874 1.00 96.12 69 HIS A C 1
ATOM 537 O O . HIS A 1 69 ? -6.045 -4.749 9.440 1.00 96.12 69 HIS A O 1
ATOM 543 N N . THR A 1 70 ? -7.626 -3.141 9.466 1.00 95.81 70 THR A N 1
ATOM 544 C CA . THR A 1 70 ? -7.421 -2.687 10.838 1.00 95.81 70 THR A C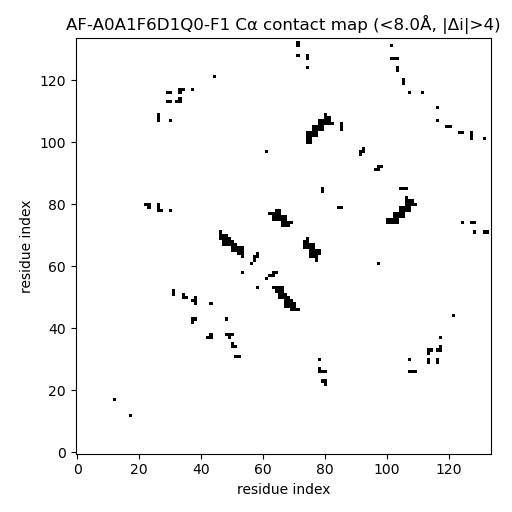A 1
ATOM 545 C C . THR A 1 70 ? -8.683 -2.867 11.678 1.00 95.81 70 THR A C 1
ATOM 547 O O . THR A 1 70 ? -9.761 -3.171 11.161 1.00 95.81 70 THR A O 1
ATOM 550 N N . ASP A 1 71 ? -8.558 -2.679 12.986 1.00 94.88 71 ASP A N 1
ATOM 551 C CA . ASP A 1 71 ? -9.684 -2.601 13.926 1.00 94.88 71 ASP A CA 1
ATOM 552 C C . ASP A 1 71 ? -10.611 -1.391 13.680 1.00 94.88 71 ASP A C 1
ATOM 554 O O . ASP A 1 71 ? -11.807 -1.475 13.959 1.00 94.88 71 ASP A O 1
ATOM 558 N N . ALA A 1 72 ? -10.101 -0.304 13.092 1.00 92.25 72 ALA A N 1
ATOM 559 C CA . ALA A 1 72 ? -10.890 0.862 12.669 1.00 92.25 72 ALA A CA 1
ATOM 560 C C . ALA A 1 72 ? -11.459 0.758 11.237 1.00 92.25 72 ALA A C 1
ATOM 562 O O . ALA A 1 72 ? -12.169 1.657 10.784 1.00 92.25 72 ALA A O 1
ATOM 563 N N . GLY A 1 73 ? -11.166 -0.321 10.504 1.00 92.44 73 GLY A N 1
ATOM 564 C CA . GLY A 1 73 ? -11.687 -0.560 9.159 1.00 92.44 73 GLY A CA 1
ATOM 565 C C . GLY A 1 73 ? -10.603 -0.814 8.114 1.00 92.44 73 GLY A C 1
ATOM 566 O O . GLY A 1 73 ? -9.574 -1.420 8.384 1.00 92.44 73 GLY A O 1
ATOM 567 N N . ARG A 1 74 ? -10.864 -0.425 6.863 1.00 93.75 74 ARG A N 1
ATOM 568 C CA . ARG A 1 74 ? -9.948 -0.671 5.738 1.00 93.75 74 ARG A CA 1
ATOM 569 C C . ARG A 1 74 ? -9.179 0.591 5.387 1.00 93.75 74 ARG A C 1
ATOM 571 O O . ARG A 1 74 ? -9.794 1.624 5.123 1.00 93.75 74 ARG A O 1
ATOM 578 N N . LEU A 1 75 ? -7.860 0.467 5.299 1.00 95.38 75 LEU A N 1
ATOM 579 C CA . LEU A 1 75 ? -6.975 1.475 4.725 1.00 95.38 75 LEU A CA 1
ATOM 580 C C . LEU A 1 75 ? -6.559 1.016 3.328 1.00 95.38 75 LEU A C 1
ATOM 582 O O . LEU A 1 75 ? -6.195 -0.145 3.133 1.00 95.38 75 LEU A O 1
ATOM 586 N N . TYR A 1 76 ? -6.638 1.909 2.348 1.00 95.19 76 TYR A N 1
ATOM 587 C CA . TYR A 1 76 ? -6.331 1.580 0.958 1.00 95.19 76 TYR A CA 1
ATOM 588 C C . TYR A 1 76 ? -4.893 1.970 0.640 1.00 95.19 76 TYR A C 1
ATOM 590 O O . TYR A 1 76 ? -4.425 3.015 1.085 1.00 95.19 76 TYR A O 1
ATOM 598 N N . ILE A 1 77 ? -4.188 1.139 -0.119 1.00 96.69 77 ILE A N 1
ATOM 599 C CA . ILE A 1 77 ? -2.782 1.348 -0.453 1.00 96.69 77 ILE A CA 1
ATOM 600 C C . ILE A 1 77 ? -2.631 1.373 -1.971 1.00 96.69 77 ILE A C 1
ATOM 602 O O . ILE A 1 77 ? -3.140 0.494 -2.670 1.00 96.69 77 ILE A O 1
ATOM 606 N N . GLN A 1 78 ? -1.904 2.377 -2.456 1.00 95.38 78 GLN A N 1
ATOM 607 C CA . GLN A 1 78 ? -1.447 2.468 -3.831 1.00 95.38 78 GLN A CA 1
ATOM 608 C C . GLN A 1 78 ? 0.068 2.320 -3.905 1.00 95.38 78 GLN A C 1
ATOM 610 O O . GLN A 1 78 ? 0.799 3.031 -3.217 1.00 95.38 78 GLN A O 1
ATOM 615 N N . ILE A 1 79 ? 0.527 1.436 -4.780 1.00 95.69 79 ILE A N 1
ATOM 616 C CA . ILE A 1 79 ? 1.925 1.120 -5.037 1.00 95.69 79 ILE A CA 1
ATOM 617 C C . ILE A 1 79 ? 2.313 1.797 -6.355 1.00 95.69 79 ILE A C 1
ATOM 619 O O . ILE A 1 79 ? 1.593 1.740 -7.359 1.00 95.69 79 ILE A O 1
ATOM 623 N N . LYS A 1 80 ? 3.428 2.521 -6.365 1.00 93.94 80 LYS A N 1
ATOM 624 C CA . LYS A 1 80 ? 3.912 3.240 -7.549 1.00 93.94 80 LYS A CA 1
ATOM 625 C C . LYS A 1 80 ? 5.412 3.037 -7.702 1.00 93.94 80 LYS A C 1
ATOM 627 O O . LYS A 1 80 ? 6.141 3.018 -6.717 1.00 93.94 80 LYS A O 1
ATOM 632 N N . SER A 1 81 ? 5.876 2.924 -8.944 1.00 93.06 81 SER A N 1
ATOM 633 C CA . SER A 1 81 ? 7.293 2.671 -9.253 1.00 93.06 81 SER A CA 1
ATOM 634 C C . SER A 1 81 ? 8.138 3.952 -9.321 1.00 93.06 81 SER A C 1
ATOM 636 O O . SER A 1 81 ? 9.362 3.925 -9.490 1.00 93.06 81 SER A O 1
ATOM 638 N N . SER A 1 82 ? 7.477 5.114 -9.266 1.00 91.69 82 SER A N 1
ATOM 639 C CA . SER A 1 82 ? 8.127 6.415 -9.359 1.00 91.69 82 SER A CA 1
ATOM 640 C C . SER A 1 82 ? 7.282 7.544 -8.783 1.00 91.69 82 SER A C 1
ATOM 642 O O . SER A 1 82 ? 6.049 7.514 -8.788 1.00 91.69 82 SER A O 1
ATOM 644 N N . GLU A 1 83 ? 7.969 8.611 -8.391 1.00 92.81 83 GLU A N 1
ATOM 645 C CA . GLU A 1 83 ? 7.334 9.790 -7.813 1.00 92.81 83 GLU A CA 1
ATOM 646 C C . GLU A 1 83 ? 6.420 10.510 -8.813 1.00 92.81 83 GLU A C 1
ATOM 648 O O . GLU A 1 83 ? 5.362 11.027 -8.457 1.00 92.81 83 GLU A O 1
ATOM 653 N N . GLY A 1 84 ? 6.772 10.480 -10.102 1.00 92.06 84 GLY A N 1
ATOM 654 C CA . GLY A 1 84 ? 5.922 11.014 -11.164 1.00 92.06 84 GLY A CA 1
ATOM 655 C C . GLY A 1 84 ? 4.561 10.313 -11.241 1.00 92.06 84 GLY A C 1
ATOM 656 O O . GLY A 1 84 ? 3.542 10.970 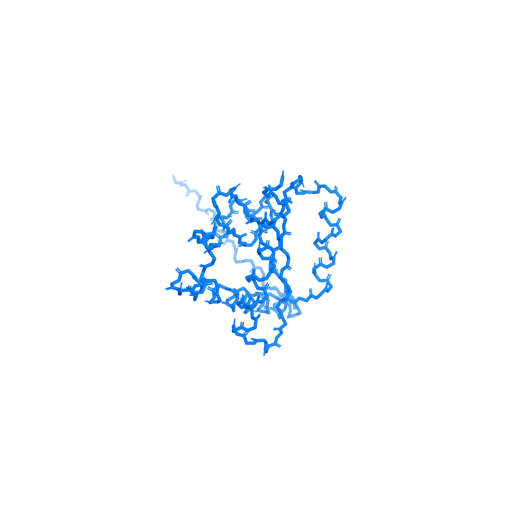-11.466 1.00 92.06 84 GLY A O 1
ATOM 657 N N . GLU A 1 85 ? 4.512 8.999 -11.023 1.00 90.44 85 GLU A N 1
ATOM 658 C CA . GLU A 1 85 ? 3.258 8.241 -10.986 1.00 90.44 85 GLU A CA 1
ATOM 659 C C . GLU A 1 85 ? 2.469 8.492 -9.698 1.00 90.44 85 GLU A C 1
ATOM 661 O O . GLU A 1 85 ? 1.248 8.671 -9.761 1.00 90.44 85 GLU A O 1
ATOM 666 N N . SER A 1 86 ? 3.152 8.612 -8.558 1.00 93.06 86 SER A N 1
ATOM 667 C CA . SER A 1 86 ? 2.544 9.002 -7.279 1.00 93.06 86 SER A CA 1
ATOM 668 C C . SER A 1 86 ? 1.862 10.367 -7.375 1.00 93.06 86 SER A C 1
ATOM 670 O O . SER A 1 86 ? 0.700 10.520 -6.991 1.00 93.06 86 SER A O 1
ATOM 672 N N . GLN A 1 87 ? 2.511 11.352 -8.005 1.00 93.50 87 GLN A N 1
ATOM 673 C CA . GLN A 1 87 ? 1.916 12.670 -8.242 1.00 93.50 87 GLN A CA 1
ATOM 674 C C . GLN A 1 87 ? 0.713 12.615 -9.195 1.00 93.50 87 GLN A C 1
ATOM 676 O O . GLN A 1 87 ? -0.265 13.340 -8.994 1.00 93.50 87 GLN A O 1
ATOM 681 N N . LYS A 1 88 ? 0.735 11.752 -10.221 1.00 91.75 88 LYS A N 1
ATOM 682 C CA . LYS A 1 88 ? -0.434 11.535 -11.094 1.00 91.75 88 LYS A CA 1
ATOM 683 C C . LYS A 1 88 ? -1.613 10.967 -10.300 1.00 91.75 88 LYS A C 1
ATOM 685 O O . LYS A 1 88 ? -2.734 11.443 -10.474 1.00 91.75 88 LYS A O 1
ATOM 690 N N . PHE A 1 89 ? -1.371 10.001 -9.416 1.00 91.50 89 PHE A N 1
ATOM 691 C CA . PHE A 1 89 ? -2.414 9.421 -8.568 1.00 91.50 89 PHE A CA 1
ATOM 692 C C . PHE A 1 89 ? -2.967 10.437 -7.555 1.00 91.50 89 PHE A C 1
ATOM 694 O O . PHE A 1 89 ? -4.181 10.616 -7.469 1.00 91.50 89 PHE A O 1
ATOM 701 N N . LEU A 1 90 ? -2.099 11.203 -6.885 1.00 91.00 90 LEU A N 1
ATOM 702 C CA . LEU A 1 90 ? -2.501 12.294 -5.985 1.00 91.00 90 LEU A CA 1
ATOM 703 C C . LEU A 1 90 ? -3.397 13.331 -6.670 1.00 91.00 90 LEU A C 1
ATOM 705 O O . LEU A 1 90 ? -4.363 13.807 -6.074 1.00 91.00 90 LEU A O 1
ATOM 709 N N . ARG A 1 91 ? -3.111 13.684 -7.929 1.00 91.12 91 ARG A N 1
ATOM 710 C CA . ARG A 1 91 ? -3.978 14.589 -8.702 1.00 91.12 91 ARG A CA 1
ATOM 711 C C . ARG A 1 91 ? -5.373 13.998 -8.900 1.00 91.12 91 ARG A C 1
ATOM 713 O O . ARG A 1 91 ? -6.346 14.714 -8.688 1.00 91.12 91 ARG A O 1
ATOM 720 N N . LYS A 1 92 ? -5.474 12.708 -9.239 1.00 89.31 92 LYS A N 1
ATOM 721 C CA . LYS A 1 92 ? -6.764 12.010 -9.379 1.00 89.31 92 LYS A CA 1
ATOM 722 C C . LYS A 1 92 ? -7.530 11.943 -8.051 1.00 89.31 92 LYS A C 1
ATOM 724 O O . LYS A 1 92 ? -8.737 12.176 -8.035 1.00 89.31 92 LYS A O 1
ATOM 729 N N . LEU A 1 93 ? -6.835 11.708 -6.932 1.00 88.00 93 LEU A N 1
ATOM 730 C CA . LEU A 1 93 ? -7.428 11.768 -5.588 1.00 88.00 93 LEU A CA 1
ATOM 731 C C . LEU A 1 93 ? -8.023 13.149 -5.291 1.00 88.00 93 LEU A C 1
ATOM 733 O O . LEU A 1 93 ? -9.182 13.246 -4.901 1.00 88.00 93 LEU A O 1
ATOM 737 N N . ARG A 1 94 ? -7.271 14.227 -5.550 1.00 87.81 94 ARG A N 1
ATOM 738 C CA . ARG A 1 94 ? -7.734 15.614 -5.344 1.00 87.81 94 ARG A CA 1
ATOM 739 C C . ARG A 1 94 ? -8.908 16.008 -6.242 1.00 87.81 94 ARG A C 1
ATOM 741 O O . ARG A 1 94 ? -9.652 16.917 -5.900 1.00 87.81 94 ARG A O 1
ATOM 748 N N . GLN A 1 95 ? -9.075 15.332 -7.376 1.00 89.88 95 GLN A N 1
ATOM 749 C CA . GLN A 1 95 ? -10.217 15.500 -8.278 1.00 89.88 95 GLN A CA 1
ATOM 750 C C . GLN A 1 95 ? -11.461 14.714 -7.828 1.00 89.88 95 GLN A C 1
ATOM 752 O O . GLN A 1 95 ? -12.486 14.770 -8.499 1.00 89.88 95 GLN A O 1
ATOM 757 N N . GLY A 1 96 ? -11.389 13.977 -6.714 1.00 85.75 96 GLY A N 1
ATOM 758 C CA . GLY A 1 96 ? -12.514 13.219 -6.168 1.00 85.75 96 GLY A CA 1
ATOM 759 C C . GLY A 1 96 ? -12.790 11.892 -6.877 1.00 85.75 96 GLY A C 1
ATOM 760 O O . GLY A 1 96 ? -13.809 11.266 -6.594 1.00 85.75 96 GLY A O 1
ATOM 761 N N . MET A 1 97 ? -11.891 11.419 -7.755 1.00 84.88 97 MET A N 1
ATOM 762 C CA . MET A 1 97 ? -12.100 10.193 -8.547 1.00 84.88 97 MET A CA 1
ATOM 763 C C . MET A 1 97 ? -12.288 8.925 -7.698 1.00 84.88 97 MET A C 1
ATOM 765 O O .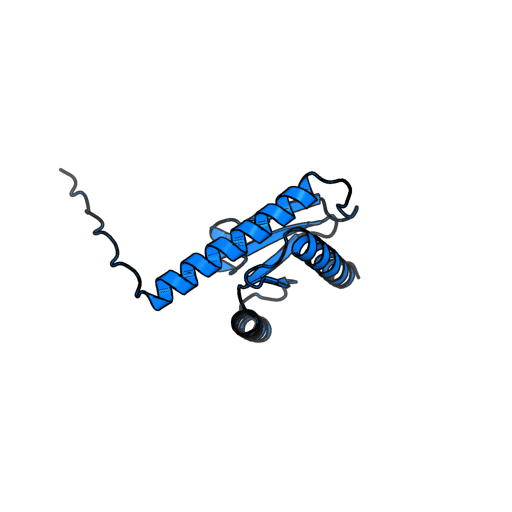 MET A 1 97 ? -12.842 7.944 -8.183 1.00 84.88 97 MET A O 1
ATOM 769 N N . TYR A 1 98 ? -11.849 8.948 -6.439 1.00 83.00 98 TYR A N 1
ATOM 770 C CA . TYR A 1 98 ? -11.871 7.793 -5.537 1.00 83.00 98 TYR A CA 1
ATOM 771 C C . TYR A 1 98 ? -12.724 8.015 -4.275 1.00 83.00 98 TYR A C 1
ATOM 773 O O . TYR A 1 98 ? -12.684 7.204 -3.346 1.00 83.00 98 TYR A O 1
ATOM 781 N N . GLY A 1 99 ? -13.515 9.096 -4.240 1.00 83.19 99 GLY A N 1
ATOM 782 C CA . GLY A 1 99 ? -14.292 9.507 -3.067 1.00 83.19 99 GLY A CA 1
ATOM 783 C C . GLY A 1 99 ? -13.418 9.892 -1.865 1.00 83.19 99 GLY A C 1
ATOM 784 O O . GLY A 1 99 ? -12.221 10.127 -2.001 1.00 83.19 99 GLY A O 1
ATOM 785 N N . ASN A 1 100 ? -14.010 9.920 -0.668 1.00 81.31 100 ASN A N 1
ATOM 786 C CA . ASN A 1 100 ? -13.321 10.280 0.584 1.00 81.31 100 ASN A CA 1
ATOM 787 C C . ASN A 1 100 ? -12.552 9.101 1.211 1.00 81.31 100 ASN A C 1
ATOM 789 O O . ASN A 1 100 ? -12.513 8.954 2.431 1.00 81.31 100 ASN A O 1
ATOM 793 N N . ARG A 1 101 ? -11.989 8.208 0.392 1.00 85.88 101 ARG A N 1
ATOM 794 C CA . ARG A 1 101 ? -11.253 7.047 0.904 1.00 85.88 101 ARG A CA 1
ATOM 795 C C . ARG A 1 101 ? -9.856 7.466 1.385 1.00 85.88 101 ARG A C 1
ATOM 797 O O . ARG A 1 101 ? -9.171 8.185 0.658 1.00 85.88 101 ARG A O 1
ATOM 804 N N . PRO A 1 102 ? -9.409 6.999 2.563 1.00 86.00 102 PRO A N 1
ATOM 805 C CA . PRO A 1 102 ? -8.044 7.211 3.027 1.00 86.00 102 PRO A CA 1
ATOM 806 C C . PRO A 1 102 ? -7.084 6.315 2.235 1.00 86.00 102 PRO A C 1
ATOM 808 O O . PRO A 1 102 ? -7.225 5.091 2.248 1.00 86.00 102 PRO A O 1
ATOM 811 N N . PHE A 1 103 ? -6.117 6.928 1.550 1.00 92.75 103 PHE A N 1
ATOM 812 C CA . PHE A 1 103 ? -5.083 6.221 0.797 1.00 92.75 103 PHE A CA 1
ATOM 813 C C . PHE A 1 103 ? -3.701 6.448 1.402 1.00 92.75 103 PHE A C 1
ATOM 815 O O . PHE A 1 103 ? -3.309 7.588 1.653 1.00 92.75 103 PHE A O 1
ATOM 822 N N . LEU A 1 104 ? -2.945 5.365 1.546 1.00 95.69 104 LEU A N 1
ATOM 823 C CA . LEU A 1 104 ? -1.493 5.390 1.637 1.00 95.69 104 LEU A CA 1
ATOM 824 C C . LEU A 1 104 ? -0.935 5.236 0.223 1.00 95.69 104 LEU A C 1
ATOM 826 O O . LEU A 1 104 ? -1.375 4.370 -0.528 1.00 95.69 104 LEU A O 1
ATOM 830 N N . ILE A 1 105 ? 0.032 6.067 -0.147 1.00 95.19 105 ILE A N 1
ATOM 831 C CA . ILE A 1 105 ? 0.758 5.927 -1.410 1.00 95.19 105 ILE A CA 1
ATOM 832 C C . ILE A 1 105 ? 2.188 5.564 -1.053 1.00 95.19 105 ILE A C 1
ATOM 834 O O . ILE A 1 105 ? 2.846 6.327 -0.350 1.00 95.19 105 ILE A O 1
ATOM 838 N N . ILE A 1 106 ? 2.655 4.419 -1.539 1.00 95.75 106 ILE A N 1
ATOM 839 C CA . ILE A 1 106 ? 4.048 4.004 -1.420 1.00 95.75 106 ILE A CA 1
ATOM 840 C C . ILE A 1 106 ? 4.696 4.072 -2.796 1.00 95.75 106 ILE A C 1
ATOM 842 O O . ILE A 1 106 ? 4.275 3.391 -3.734 1.00 95.75 106 IL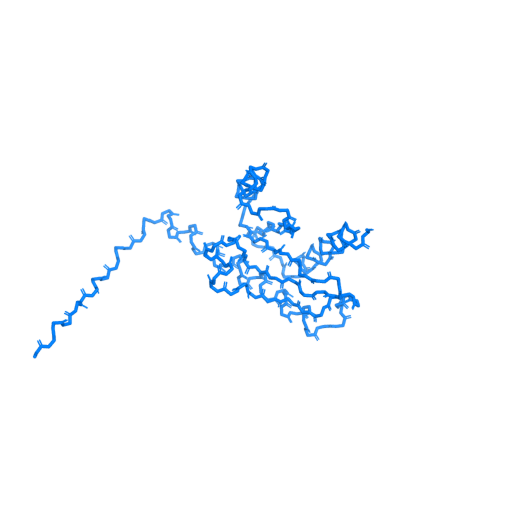E A O 1
ATOM 846 N N . THR A 1 107 ? 5.744 4.887 -2.894 1.00 95.56 107 THR A N 1
ATOM 847 C CA . THR A 1 107 ? 6.656 4.890 -4.035 1.00 95.56 107 THR A CA 1
ATOM 848 C C . THR A 1 107 ? 7.808 3.928 -3.734 1.00 95.56 107 THR A C 1
ATOM 850 O O . THR A 1 107 ? 8.580 4.186 -2.815 1.00 95.56 107 THR A O 1
ATOM 853 N N . ILE A 1 108 ? 7.948 2.843 -4.498 1.00 94.00 108 ILE A N 1
ATOM 854 C CA . ILE A 1 108 ? 9.085 1.914 -4.387 1.00 94.00 108 ILE A CA 1
ATOM 855 C C . ILE A 1 108 ? 9.992 2.119 -5.594 1.00 94.00 108 ILE A C 1
ATOM 857 O O . ILE A 1 108 ? 9.574 1.956 -6.742 1.00 94.00 108 ILE A O 1
ATOM 861 N N . HIS A 1 109 ? 11.237 2.499 -5.329 1.00 89.38 109 HIS A N 1
ATOM 862 C CA . HIS A 1 109 ? 12.256 2.662 -6.356 1.00 89.38 109 HIS A CA 1
ATOM 863 C C . HIS A 1 109 ? 12.977 1.339 -6.639 1.00 89.38 109 HIS A C 1
ATOM 865 O O . HIS A 1 109 ? 12.945 0.399 -5.850 1.00 89.38 109 HIS A O 1
ATOM 871 N N . GLU A 1 110 ? 13.638 1.269 -7.790 1.00 86.00 110 GLU A N 1
ATOM 872 C CA . GLU A 1 110 ? 14.469 0.120 -8.139 1.00 86.00 110 GLU A CA 1
ATOM 873 C C . GLU A 1 110 ? 15.637 -0.018 -7.153 1.00 86.00 110 GLU A C 1
ATOM 875 O O . GLU A 1 110 ? 16.273 0.976 -6.799 1.00 86.00 110 GLU A O 1
ATOM 880 N N . GLY A 1 111 ? 15.906 -1.249 -6.714 1.00 85.25 111 GLY A N 1
ATOM 881 C CA . GLY A 1 111 ? 16.999 -1.560 -5.789 1.00 85.25 111 GLY A CA 1
ATOM 882 C C . GLY A 1 111 ? 16.725 -1.246 -4.314 1.00 85.25 111 GLY A C 1
ATOM 883 O O . GLY A 1 111 ? 17.647 -1.365 -3.513 1.00 85.25 111 GLY A O 1
ATOM 884 N N . VAL A 1 112 ? 15.499 -0.854 -3.949 1.00 91.50 112 VAL A N 1
ATOM 885 C CA . VAL A 1 112 ? 15.096 -0.686 -2.541 1.00 91.50 112 VAL A CA 1
ATOM 886 C C . VAL A 1 112 ? 15.011 -2.053 -1.855 1.00 91.50 112 VAL A C 1
ATOM 888 O O . VAL A 1 112 ? 14.496 -3.007 -2.443 1.00 91.50 112 VAL A O 1
ATOM 891 N N . ASP A 1 113 ? 15.511 -2.145 -0.620 1.00 94.81 113 ASP A N 1
ATOM 892 C CA . ASP A 1 113 ? 15.425 -3.363 0.188 1.00 94.81 113 ASP A CA 1
ATOM 893 C C . ASP A 1 113 ? 13.999 -3.555 0.732 1.00 94.81 113 ASP A C 1
ATOM 895 O O . ASP A 1 113 ? 13.285 -2.604 1.051 1.00 94.81 113 ASP A O 1
ATOM 899 N N . VAL A 1 114 ? 13.587 -4.810 0.877 1.00 95.38 114 VAL A N 1
ATOM 900 C CA . VAL A 1 114 ? 12.303 -5.198 1.463 1.00 95.38 114 VAL A CA 1
ATOM 901 C C . VAL A 1 114 ? 12.149 -4.628 2.876 1.00 95.38 114 VAL 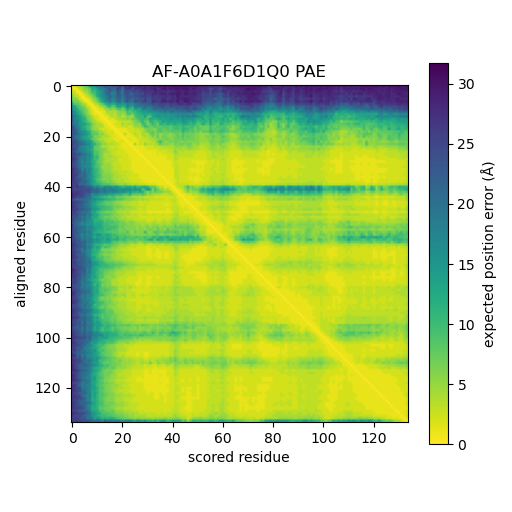A C 1
ATOM 903 O O . VAL A 1 114 ? 11.048 -4.218 3.234 1.00 95.38 114 VAL A O 1
ATOM 906 N N . GLU A 1 115 ? 13.222 -4.562 3.669 1.00 95.56 115 GLU A N 1
ATOM 907 C CA . GLU A 1 115 ? 13.165 -4.007 5.031 1.00 95.56 115 GLU A CA 1
ATOM 908 C C . GLU A 1 115 ? 12.861 -2.497 5.034 1.00 95.56 115 GLU A C 1
ATOM 910 O O . GLU A 1 115 ? 12.016 -2.047 5.807 1.00 95.56 115 GLU A O 1
ATOM 915 N N . ASP A 1 116 ? 13.427 -1.728 4.096 1.00 95.75 116 ASP A N 1
ATOM 916 C CA . ASP A 1 116 ? 13.098 -0.303 3.939 1.00 95.75 116 ASP A CA 1
ATOM 917 C C . ASP A 1 116 ? 11.621 -0.111 3.555 1.00 95.75 116 ASP A C 1
ATOM 919 O O . ASP A 1 116 ? 10.953 0.823 4.010 1.00 95.75 116 ASP A O 1
ATOM 923 N N . VAL A 1 117 ? 11.082 -1.017 2.728 1.00 96.50 117 VAL A N 1
ATOM 924 C CA . VAL A 1 117 ? 9.657 -1.020 2.366 1.00 96.50 117 VAL A CA 1
ATOM 925 C C . VAL A 1 117 ? 8.784 -1.349 3.575 1.00 96.50 117 VAL A C 1
ATOM 927 O O . VAL A 1 117 ? 7.734 -0.728 3.733 1.00 96.50 117 VAL A O 1
ATOM 930 N N . ILE A 1 118 ? 9.196 -2.285 4.437 1.00 96.25 118 ILE A N 1
ATOM 931 C CA . ILE A 1 118 ? 8.481 -2.610 5.681 1.00 96.25 118 ILE A CA 1
ATOM 932 C C . ILE A 1 118 ? 8.413 -1.382 6.587 1.00 96.25 118 ILE A C 1
ATOM 934 O O . ILE A 1 118 ? 7.317 -1.011 7.012 1.00 96.25 118 ILE A O 1
ATOM 938 N N . ASP A 1 119 ? 9.546 -0.732 6.843 1.00 95.75 119 ASP A N 1
ATOM 939 C CA . ASP A 1 119 ? 9.611 0.438 7.720 1.00 95.75 119 ASP A CA 1
ATOM 940 C C . ASP A 1 119 ? 8.747 1.588 7.184 1.00 95.75 119 ASP A C 1
ATOM 942 O O . ASP A 1 119 ? 7.926 2.154 7.916 1.00 95.75 119 ASP A O 1
ATOM 946 N N . ALA A 1 120 ? 8.851 1.883 5.883 1.00 95.81 120 ALA A N 1
ATOM 947 C CA . ALA A 1 120 ? 8.032 2.901 5.229 1.00 95.81 120 ALA A CA 1
ATOM 948 C C . ALA A 1 120 ? 6.531 2.562 5.266 1.00 95.81 120 ALA A C 1
ATOM 950 O O . ALA A 1 120 ? 5.692 3.444 5.473 1.00 95.81 120 ALA A O 1
ATOM 951 N N . LEU A 1 121 ? 6.179 1.286 5.083 1.00 96.12 121 LEU A N 1
ATOM 952 C CA . LEU A 1 121 ? 4.798 0.815 5.123 1.00 96.12 121 LEU A CA 1
ATOM 953 C C . LEU A 1 121 ? 4.203 0.922 6.526 1.00 96.12 121 LEU A C 1
ATOM 955 O O . LEU A 1 121 ? 3.079 1.402 6.664 1.00 96.12 121 LEU A O 1
ATOM 959 N N . LEU A 1 122 ? 4.940 0.532 7.564 1.00 96.25 122 LEU A N 1
ATOM 960 C CA . LEU A 1 122 ? 4.467 0.616 8.945 1.00 96.25 122 LEU A CA 1
ATOM 961 C C . LEU A 1 122 ? 4.323 2.068 9.422 1.00 96.25 122 LEU A C 1
ATOM 963 O O . LEU A 1 122 ? 3.289 2.401 10.004 1.00 96.25 122 LEU A O 1
ATOM 967 N N . ASP A 1 123 ? 5.292 2.946 9.137 1.00 96.44 123 ASP A N 1
ATOM 968 C CA . ASP A 1 123 ? 5.191 4.382 9.457 1.00 96.44 123 ASP A CA 1
ATOM 969 C C . ASP A 1 123 ? 4.031 5.048 8.696 1.00 96.44 123 ASP A C 1
ATOM 971 O O . ASP A 1 123 ? 3.222 5.776 9.279 1.00 96.44 123 ASP A O 1
ATOM 975 N N . GLY A 1 124 ? 3.892 4.751 7.401 1.00 96.88 124 GLY A N 1
ATOM 976 C CA . GLY A 1 124 ? 2.804 5.266 6.572 1.00 96.88 124 GLY A CA 1
ATOM 977 C C . GLY A 1 124 ? 1.420 4.817 7.048 1.00 96.88 124 GLY A C 1
ATOM 978 O O . GLY A 1 124 ? 0.501 5.638 7.147 1.00 96.88 124 GLY A O 1
ATOM 979 N N . LEU A 1 125 ? 1.270 3.532 7.381 1.00 96.44 125 LEU A N 1
ATOM 980 C CA . LEU A 1 125 ? 0.024 2.984 7.915 1.00 96.44 125 LEU A CA 1
ATOM 981 C C . LEU A 1 125 ? -0.309 3.558 9.290 1.00 96.44 125 LEU A C 1
ATOM 983 O O . LEU A 1 125 ? -1.471 3.880 9.520 1.00 96.44 125 LEU A O 1
ATOM 987 N N . ASP A 1 126 ? 0.674 3.747 10.173 1.00 96.75 126 ASP A N 1
ATOM 988 C CA . ASP A 1 126 ? 0.433 4.301 11.510 1.00 96.75 126 ASP A CA 1
ATOM 989 C C . ASP A 1 126 ? -0.090 5.739 11.430 1.00 96.75 126 ASP A C 1
ATOM 991 O O . ASP A 1 126 ? -1.086 6.087 12.070 1.00 96.75 126 ASP A O 1
ATOM 995 N N . ARG A 1 127 ? 0.508 6.569 10.567 1.00 96.56 127 ARG A N 1
ATOM 996 C CA . ARG A 1 127 ? 0.030 7.939 10.322 1.00 96.56 127 ARG A CA 1
ATOM 997 C C . ARG A 1 127 ? -1.385 7.949 9.760 1.00 96.56 127 ARG A C 1
ATOM 999 O O . ARG A 1 127 ? -2.229 8.695 10.255 1.00 96.56 127 ARG A O 1
ATOM 1006 N N . LEU A 1 128 ? -1.653 7.120 8.749 1.00 95.81 128 LEU A N 1
ATOM 1007 C CA . LEU A 1 128 ? -2.970 7.057 8.124 1.00 95.81 128 LEU A CA 1
ATOM 1008 C C . LEU A 1 128 ? -4.034 6.546 9.101 1.00 95.81 128 LEU A C 1
ATOM 1010 O O . LEU A 1 128 ? -5.116 7.122 9.177 1.00 95.81 128 LEU A O 1
ATOM 1014 N N . TYR A 1 129 ? -3.712 5.517 9.885 1.00 96.75 129 TYR A N 1
ATOM 1015 C CA . TYR A 1 129 ? -4.575 4.979 10.930 1.00 96.75 129 TYR A CA 1
ATOM 1016 C C . TYR A 1 129 ? -4.943 6.059 11.954 1.00 96.75 129 TYR A C 1
ATOM 1018 O O . TYR A 1 129 ? -6.120 6.308 12.202 1.00 96.75 129 TYR A O 1
ATOM 1026 N N . ARG A 1 130 ? -3.953 6.793 12.480 1.00 95.31 130 ARG A N 1
ATOM 1027 C CA . ARG A 1 130 ? -4.198 7.896 13.425 1.00 95.31 130 ARG A CA 1
ATOM 1028 C C . ARG A 1 130 ? -5.082 9.001 12.856 1.00 95.31 130 ARG A C 1
ATOM 1030 O O . ARG A 1 130 ? -5.751 9.669 13.634 1.00 95.31 130 ARG A O 1
ATOM 1037 N N . MET A 1 131 ? -5.063 9.233 11.543 1.00 92.62 131 MET A N 1
ATOM 1038 C CA . MET A 1 131 ? -5.921 10.234 10.903 1.00 92.62 131 MET A CA 1
ATOM 1039 C C . MET A 1 131 ? -7.380 9.789 10.802 1.00 92.62 131 MET A C 1
ATOM 1041 O O . MET A 1 131 ? -8.262 10.639 10.847 1.00 92.62 131 MET A O 1
ATOM 1045 N N . VAL A 1 132 ? -7.638 8.490 10.627 1.00 92.56 132 VAL A N 1
ATOM 1046 C CA . VAL A 1 132 ? -9.002 7.965 10.432 1.00 92.56 132 VAL A CA 1
ATOM 1047 C C . VAL A 1 132 ? -9.668 7.505 11.726 1.00 92.56 132 VAL A C 1
ATOM 1049 O O . VAL A 1 132 ? -10.882 7.332 11.748 1.00 92.56 132 VAL A O 1
ATOM 1052 N N . SER A 1 133 ? -8.881 7.298 12.782 1.00 89.06 133 SER A N 1
ATOM 1053 C CA . SER A 1 133 ? -9.351 6.848 14.097 1.00 89.06 133 SER A CA 1
ATOM 1054 C C . SER A 1 133 ? -9.616 7.994 15.087 1.00 89.06 133 SER A C 1
ATOM 1056 O O . SER A 1 133 ? -9.874 7.725 16.259 1.00 89.06 133 SER A O 1
ATOM 1058 N N . GLN A 1 134 ? -9.514 9.253 14.642 1.00 79.25 134 GLN A N 1
ATOM 1059 C CA . GLN A 1 134 ? -9.916 10.457 15.389 1.00 79.25 134 GLN A CA 1
ATOM 1060 C C . GLN A 1 134 ? -11.362 10.831 15.069 1.00 79.25 134 GLN A C 1
ATOM 1062 O O . GLN A 1 134 ? -12.069 11.245 16.014 1.00 79.25 134 GLN A O 1
#

Foldseek 3Di:
DDDDDDDDDDDDDDPVVVVQVVLQVVQLVLLVVLQVCLQPDPPPDPQWNGKDADDPVCCVQQVFGIWTQGPLGIETEAEAADPVVVVVVVVCVVVCSRPPGHYQYDHDYPPDHSVVSNVSVRVSVVVSVVVSVD

Solvent-accessible surface area (backbone atoms only — not comparable to full-atom values): 7884 Å² total; per-residue (Å²): 136,83,84,79,82,78,81,71,82,78,80,82,67,57,71,72,55,44,53,52,49,54,47,46,51,55,41,50,51,46,48,52,50,24,39,52,48,42,61,75,42,89,85,46,54,91,57,52,72,43,58,46,73,41,52,73,66,41,28,76,77,55,70,30,53,27,36,37,37,37,84,90,41,78,41,36,30,36,76,29,60,37,67,72,54,46,53,53,50,52,52,44,48,77,70,48,77,61,57,94,63,64,68,45,76,47,69,44,56,90,91,66,54,47,67,61,50,37,55,53,48,53,55,49,49,52,56,53,47,61,67,75,73,110

pLDDT: mean 87.08, std 12.41, range [44.03, 97.19]